Protein AF-A0A151QQ95-F1 (afdb_monomer_lite)

Foldseek 3Di:
DVVVVVVVVVVVVVVVVVVVVVVVVCVVVVVVPPPPPPDDDPDDPVPPPPPPVPPPPVPPPPDDQWAAAPVPRHTDDYVVPDPVNVVVVVVVVVDDPDPPPDDDDPDDPPDD

pLDDT: mean 70.35, std 18.53, range [43.03, 98.19]

Structure (mmCIF, N/CA/C/O backbone):
data_AF-A0A151QQ95-F1
#
_entry.id   AF-A0A151QQ95-F1
#
loop_
_atom_site.group_PDB
_atom_site.id
_atom_site.type_symbol
_atom_site.label_atom_id
_atom_site.label_alt_id
_atom_site.label_comp_id
_atom_site.label_asym_id
_atom_site.label_entity_id
_atom_site.label_seq_id
_atom_site.pdbx_PDB_ins_code
_atom_site.Cartn_x
_atom_site.Cartn_y
_atom_site.Cartn_z
_atom_site.occupancy
_atom_site.B_iso_or_equiv
_atom_site.auth_seq_id
_atom_site.auth_comp_id
_atom_site.auth_asym_id
_atom_site.auth_atom_id
_atom_site.pdbx_PDB_model_num
ATOM 1 N N . CYS A 1 1 ? -19.255 -2.448 31.725 1.00 63.81 1 CYS A N 1
ATOM 2 C CA . CYS A 1 1 ? -19.733 -3.352 30.652 1.00 63.81 1 CYS A CA 1
ATOM 3 C C . CYS A 1 1 ? -19.728 -2.697 29.258 1.00 63.81 1 CYS A C 1
ATOM 5 O O . CYS A 1 1 ? -19.243 -3.320 28.324 1.00 63.81 1 CYS A O 1
ATOM 7 N N . ASN A 1 2 ? -20.178 -1.442 29.096 1.00 82.19 2 ASN A N 1
ATOM 8 C CA . ASN A 1 2 ? -20.217 -0.773 27.777 1.00 82.19 2 ASN A CA 1
ATOM 9 C C . ASN A 1 2 ? -18.834 -0.475 27.167 1.00 82.19 2 ASN A C 1
ATOM 11 O O . ASN A 1 2 ? -18.644 -0.714 25.982 1.00 82.19 2 ASN A O 1
ATOM 15 N N . LYS A 1 3 ? -17.847 -0.079 27.984 1.00 87.75 3 LYS A N 1
ATOM 16 C CA . LYS A 1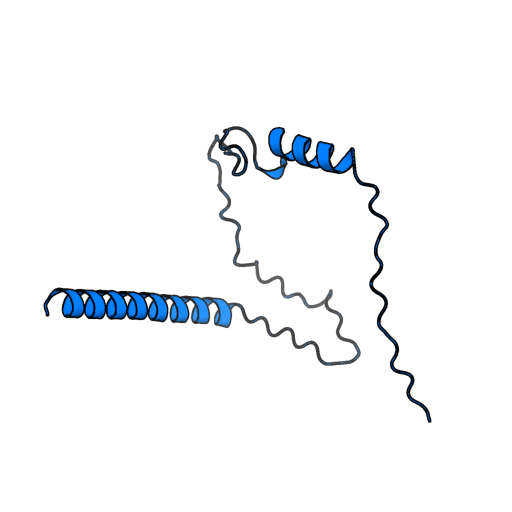 3 ? -16.461 0.162 27.539 1.00 87.75 3 LYS A CA 1
ATOM 17 C C . LYS A 1 3 ? -15.838 -1.049 26.828 1.00 87.75 3 LYS A C 1
ATOM 19 O O . LYS A 1 3 ? -15.277 -0.913 25.751 1.00 87.75 3 LYS A O 1
ATOM 24 N N . PHE A 1 4 ? -16.003 -2.247 27.390 1.00 91.06 4 PHE A N 1
ATOM 25 C CA . PHE A 1 4 ? -15.473 -3.472 26.784 1.00 91.06 4 PHE A CA 1
ATOM 26 C C . PHE A 1 4 ? -16.204 -3.855 25.491 1.00 91.06 4 PHE A C 1
ATOM 28 O O . PHE A 1 4 ? -15.579 -4.356 24.562 1.00 91.06 4 PHE A O 1
ATOM 35 N N . LYS A 1 5 ? -17.514 -3.582 25.387 1.00 93.69 5 LYS A N 1
ATOM 36 C CA . LYS A 1 5 ? -18.261 -3.787 24.133 1.00 93.69 5 LYS A CA 1
ATOM 37 C C . LYS A 1 5 ? -17.751 -2.875 23.016 1.00 93.69 5 LYS A C 1
ATOM 39 O O . LYS A 1 5 ? -17.606 -3.324 21.881 1.00 93.69 5 LYS A O 1
ATOM 44 N N . GLU A 1 6 ? -17.464 -1.621 23.343 1.00 95.25 6 GLU A N 1
ATOM 45 C CA . GLU A 1 6 ? -16.924 -0.645 22.399 1.00 95.25 6 GLU A CA 1
ATOM 46 C C . GLU A 1 6 ? -15.508 -1.021 21.940 1.00 95.25 6 GLU A C 1
ATOM 48 O O . GLU A 1 6 ? -15.223 -1.038 20.743 1.00 95.25 6 GLU A O 1
ATOM 53 N N . GLU A 1 7 ? -14.647 -1.430 22.871 1.00 96.06 7 GLU A N 1
ATOM 54 C CA . GLU A 1 7 ? -13.283 -1.872 22.575 1.00 96.06 7 GLU A CA 1
ATOM 55 C C . GLU A 1 7 ? -13.261 -3.114 21.670 1.00 96.06 7 GLU A C 1
ATOM 57 O O . GLU A 1 7 ? -12.554 -3.138 20.662 1.00 96.06 7 GLU A O 1
ATOM 62 N N . ILE A 1 8 ? -14.119 -4.105 21.940 1.00 96.75 8 ILE A N 1
ATOM 63 C CA . ILE A 1 8 ? -14.278 -5.292 21.083 1.00 96.75 8 ILE A CA 1
ATOM 64 C C . ILE A 1 8 ? -14.756 -4.906 19.675 1.00 96.75 8 ILE A C 1
ATOM 66 O O . ILE A 1 8 ? -14.274 -5.464 18.686 1.00 96.75 8 ILE A O 1
ATOM 70 N N . SER A 1 9 ? -15.684 -3.953 19.562 1.00 96.50 9 SER A N 1
ATOM 71 C CA . SER A 1 9 ? -16.160 -3.450 18.267 1.00 96.50 9 SER A CA 1
ATOM 72 C C . SER A 1 9 ? -15.036 -2.768 17.478 1.00 96.50 9 SER A C 1
ATOM 74 O O . SER A 1 9 ? -14.804 -3.080 16.307 1.00 96.50 9 SER A O 1
ATOM 76 N N . ASN A 1 10 ? -14.264 -1.902 18.138 1.00 97.06 10 ASN A N 1
ATOM 77 C CA . ASN A 1 10 ? -13.130 -1.203 17.536 1.00 97.06 10 ASN A CA 1
ATOM 78 C C . ASN A 1 10 ? -12.032 -2.165 17.072 1.00 97.06 10 ASN A C 1
ATOM 80 O O . ASN A 1 10 ? -11.515 -2.026 15.958 1.00 97.06 10 ASN A O 1
ATOM 84 N N . LEU A 1 11 ? -11.712 -3.175 17.882 1.00 97.62 11 LEU A N 1
ATOM 85 C CA . LEU A 1 11 ? -10.753 -4.218 17.519 1.00 97.62 11 LEU A CA 1
ATOM 86 C C . LEU A 1 11 ? -11.226 -5.016 16.301 1.00 97.62 11 LEU A C 1
ATOM 88 O O . LEU A 1 11 ? -10.458 -5.202 15.356 1.00 97.62 11 LEU A O 1
ATOM 92 N N . ARG A 1 12 ? -12.501 -5.422 16.267 1.00 97.44 12 ARG A N 1
ATOM 93 C CA . ARG A 1 12 ? -13.089 -6.128 15.115 1.00 97.44 12 ARG A CA 1
ATOM 94 C C . ARG A 1 12 ? -13.032 -5.295 13.837 1.00 97.44 12 ARG A C 1
ATOM 96 O O . ARG A 1 12 ? -12.604 -5.803 12.803 1.00 97.44 12 ARG A O 1
ATOM 103 N N . ASN A 1 13 ? -13.384 -4.014 13.912 1.00 97.62 13 ASN A N 1
ATOM 104 C CA . ASN A 1 13 ? -13.307 -3.097 12.773 1.00 97.62 13 ASN A CA 1
ATOM 105 C C . ASN A 1 13 ? -11.869 -2.900 12.280 1.00 97.62 13 ASN A C 1
ATOM 107 O O . ASN A 1 13 ? -11.618 -2.871 11.073 1.00 97.62 13 ASN A O 1
ATOM 111 N N . THR A 1 14 ? -10.914 -2.795 13.202 1.00 98.19 14 THR A N 1
ATOM 112 C CA . THR A 1 14 ? -9.488 -2.671 12.872 1.00 98.19 14 THR A CA 1
ATOM 113 C C . THR A 1 14 ? -8.974 -3.931 12.184 1.00 98.19 14 THR A C 1
ATOM 115 O O . THR A 1 14 ? -8.315 -3.845 11.147 1.00 98.19 14 THR A O 1
ATOM 118 N N . LEU A 1 15 ? -9.338 -5.106 12.702 1.00 98.19 15 LEU A N 1
ATOM 119 C CA . LEU A 1 15 ? -8.964 -6.395 12.125 1.00 98.19 15 LEU A CA 1
ATOM 120 C C . LEU A 1 15 ? -9.573 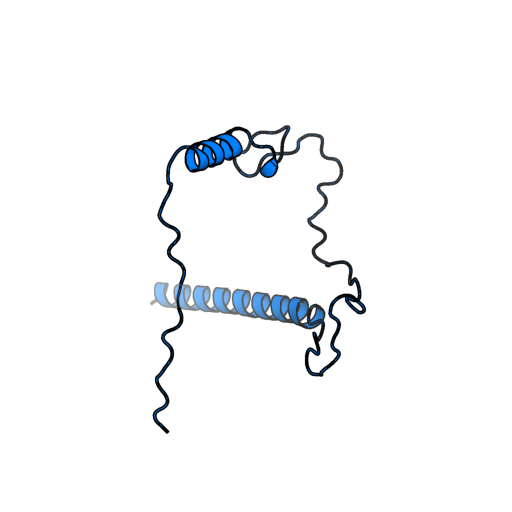-6.605 10.732 1.00 98.19 15 LEU A C 1
ATOM 122 O O . LEU A 1 15 ? -8.894 -7.118 9.838 1.00 98.19 15 LEU A O 1
ATOM 126 N N . ALA A 1 16 ? -10.822 -6.180 10.531 1.00 97.81 16 ALA A N 1
ATOM 127 C CA . ALA A 1 16 ? -11.481 -6.220 9.231 1.00 97.81 16 ALA A CA 1
ATOM 128 C C . ALA A 1 16 ? -10.741 -5.343 8.211 1.00 97.81 16 ALA A C 1
ATOM 130 O O . ALA A 1 16 ? -10.348 -5.832 7.153 1.00 97.81 16 A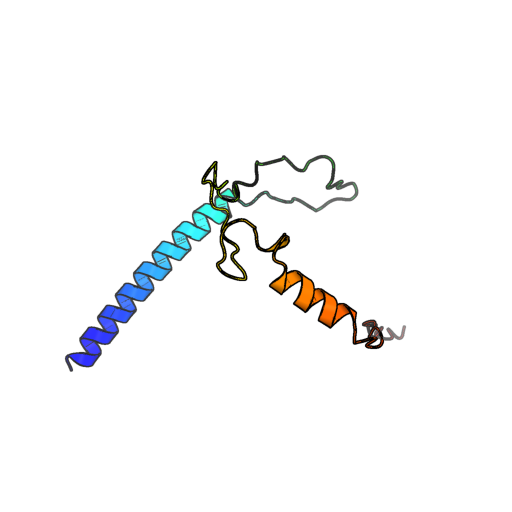LA A O 1
ATOM 131 N N . LYS A 1 17 ? -10.450 -4.079 8.557 1.00 97.81 17 LYS A N 1
ATOM 132 C CA . LYS A 1 17 ? -9.671 -3.165 7.699 1.00 97.81 17 LYS A CA 1
ATOM 133 C C . LYS A 1 17 ? -8.284 -3.720 7.376 1.00 97.81 17 LYS A C 1
ATOM 135 O O . LYS A 1 17 ? -7.865 -3.678 6.220 1.00 97.81 17 LYS A O 1
ATOM 140 N N . PHE A 1 18 ? -7.591 -4.269 8.374 1.00 98.00 18 PHE A N 1
ATOM 141 C CA . PHE A 1 18 ? -6.278 -4.884 8.191 1.00 98.00 18 PHE A CA 1
ATOM 142 C C . PHE A 1 18 ? -6.337 -6.086 7.247 1.00 98.00 18 PHE A C 1
ATOM 144 O O . PHE A 1 18 ? -5.501 -6.212 6.355 1.00 98.00 18 PHE A O 1
ATOM 151 N N . SER A 1 19 ? -7.351 -6.939 7.396 1.00 97.69 19 SER A N 1
ATOM 15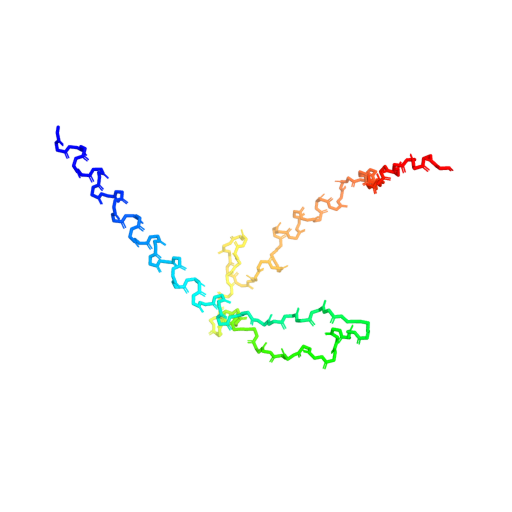2 C CA . SER A 1 19 ? -7.528 -8.114 6.540 1.00 97.69 19 SER A CA 1
ATOM 153 C C . SER A 1 19 ? -7.848 -7.729 5.098 1.00 97.69 19 SER A C 1
ATOM 155 O O . SER A 1 19 ? -7.215 -8.252 4.183 1.00 97.69 19 SER A O 1
ATOM 157 N N . SER A 1 20 ? -8.731 -6.752 4.884 1.00 96.31 20 SER A N 1
ATOM 158 C CA . SER A 1 20 ? -9.006 -6.209 3.547 1.00 96.31 20 SER A CA 1
ATOM 159 C C . SER A 1 20 ? -7.761 -5.578 2.915 1.00 96.31 20 SER A C 1
ATOM 161 O O . SER A 1 20 ? -7.469 -5.813 1.744 1.00 96.31 20 SER A O 1
ATOM 163 N N . GLY A 1 21 ? -6.980 -4.824 3.697 1.00 97.00 21 GLY A N 1
ATOM 164 C CA . GLY A 1 21 ? -5.708 -4.254 3.250 1.00 97.00 21 GLY A CA 1
ATOM 165 C C . GLY A 1 21 ? -4.685 -5.324 2.859 1.00 97.00 21 GLY A C 1
ATOM 166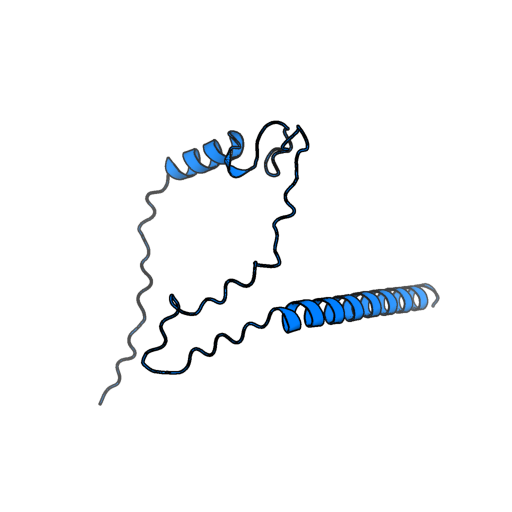 O O . GLY A 1 21 ? -4.050 -5.207 1.812 1.00 97.00 21 GLY A O 1
ATOM 167 N N . ARG A 1 22 ? -4.570 -6.398 3.652 1.00 95.81 22 ARG A N 1
ATOM 168 C CA . ARG A 1 22 ? -3.705 -7.546 3.346 1.00 95.81 22 ARG A CA 1
ATOM 169 C C . ARG A 1 22 ? -4.100 -8.212 2.031 1.00 95.81 22 ARG A C 1
ATOM 171 O O . ARG A 1 22 ? -3.223 -8.470 1.218 1.00 95.81 22 ARG A O 1
ATOM 178 N N . ASN A 1 23 ? -5.391 -8.453 1.809 1.00 93.44 23 ASN A N 1
ATOM 179 C CA . ASN A 1 23 ? -5.872 -9.080 0.575 1.00 93.44 23 ASN A CA 1
ATOM 180 C C . ASN A 1 23 ? -5.554 -8.215 -0.652 1.00 93.44 23 ASN A C 1
ATOM 182 O O . ASN A 1 23 ? -5.074 -8.721 -1.662 1.00 93.44 23 ASN A O 1
ATOM 186 N N . ASN A 1 24 ? -5.744 -6.897 -0.549 1.00 93.25 24 ASN A N 1
ATOM 187 C CA . ASN A 1 24 ? -5.376 -5.971 -1.621 1.00 93.25 24 ASN A CA 1
ATOM 188 C C . ASN A 1 24 ? -3.870 -5.999 -1.908 1.00 93.25 24 ASN A C 1
ATOM 190 O O . ASN A 1 24 ? -3.463 -6.016 -3.070 1.00 93.25 24 ASN A O 1
ATOM 194 N N . LEU A 1 25 ? -3.046 -6.025 -0.857 1.00 89.88 25 LEU A N 1
ATOM 195 C CA . LEU A 1 25 ? -1.598 -6.145 -0.992 1.00 89.88 25 LEU A CA 1
ATOM 196 C C . LEU A 1 25 ? -1.208 -7.469 -1.659 1.00 89.88 25 LEU A C 1
ATOM 198 O O . LEU A 1 25 ? -0.387 -7.453 -2.569 1.00 89.88 25 LEU A O 1
ATOM 202 N N . ASP A 1 26 ? -1.811 -8.587 -1.259 1.00 86.56 26 ASP A N 1
ATOM 203 C CA . ASP A 1 26 ? -1.540 -9.903 -1.846 1.00 86.56 26 ASP A CA 1
ATOM 204 C C . ASP A 1 26 ? -1.913 -9.956 -3.333 1.00 86.56 26 ASP A C 1
ATOM 206 O O . ASP A 1 26 ? -1.137 -10.453 -4.140 1.00 86.56 26 ASP A O 1
ATOM 210 N N . ILE A 1 27 ? -3.022 -9.332 -3.743 1.00 86.50 27 ILE A N 1
ATOM 211 C CA . ILE A 1 27 ? -3.386 -9.199 -5.164 1.00 86.50 27 ILE A CA 1
ATOM 212 C C . ILE A 1 27 ? -2.328 -8.393 -5.932 1.00 86.50 27 ILE A C 1
ATOM 214 O O . ILE A 1 27 ? -1.959 -8.759 -7.050 1.00 86.50 27 ILE A O 1
ATOM 218 N N . ILE A 1 28 ? -1.835 -7.291 -5.358 1.00 84.19 28 ILE A N 1
ATOM 219 C CA . ILE A 1 28 ? -0.793 -6.461 -5.983 1.00 84.19 28 ILE A CA 1
ATOM 220 C C . ILE A 1 28 ? 0.516 -7.249 -6.092 1.00 84.19 28 ILE A C 1
ATOM 222 O O . ILE A 1 28 ? 1.108 -7.297 -7.168 1.00 84.19 28 ILE A O 1
ATOM 226 N N . LEU A 1 29 ? 0.950 -7.893 -5.008 1.00 79.56 29 LEU A N 1
ATOM 227 C CA . LEU A 1 29 ? 2.195 -8.660 -4.958 1.00 79.56 29 LEU A CA 1
ATOM 228 C C . LEU A 1 29 ? 2.123 -9.932 -5.809 1.00 79.56 29 LEU A C 1
ATOM 230 O O . LEU A 1 29 ? 3.085 -10.262 -6.495 1.00 79.56 29 LEU A O 1
ATOM 234 N N . GLY A 1 30 ? 0.984 -10.619 -5.825 1.00 76.38 30 GLY A N 1
ATOM 235 C CA . GLY A 1 30 ? 0.710 -11.773 -6.677 1.00 76.38 30 GLY A CA 1
ATOM 236 C C . GLY A 1 30 ? 0.791 -11.412 -8.158 1.00 76.38 30 GLY A C 1
ATOM 237 O O . GLY A 1 30 ? 1.455 -12.110 -8.919 1.00 76.38 30 GLY A O 1
ATOM 238 N N . LYS A 1 31 ? 0.235 -10.257 -8.553 1.00 67.81 31 LYS A N 1
ATOM 239 C CA . LYS A 1 31 ? 0.415 -9.689 -9.903 1.00 67.81 31 LYS A CA 1
ATOM 240 C C . LYS A 1 31 ? 1.861 -9.261 -10.191 1.00 67.81 31 LYS A C 1
ATOM 242 O O . LYS A 1 31 ? 2.248 -9.183 -11.353 1.00 67.81 31 LYS A O 1
ATOM 247 N N . GLN A 1 32 ? 2.654 -8.975 -9.156 1.00 62.34 32 GLN A N 1
ATOM 248 C CA . GLN A 1 32 ? 4.065 -8.586 -9.253 1.00 62.34 32 GLN A CA 1
ATOM 249 C C . GLN A 1 32 ? 5.052 -9.758 -9.172 1.00 62.34 32 GLN A C 1
ATOM 251 O O . GLN A 1 32 ? 6.245 -9.524 -9.380 1.00 62.34 32 GLN A O 1
ATOM 256 N N . LYS A 1 33 ? 4.616 -10.997 -8.889 1.00 56.56 33 LYS A N 1
ATOM 257 C CA . LYS A 1 33 ? 5.500 -12.173 -8.905 1.00 56.56 33 LYS A CA 1
ATOM 258 C C . LYS A 1 33 ? 5.970 -12.445 -10.336 1.00 56.56 33 LYS A C 1
ATOM 260 O O . LYS A 1 33 ? 5.439 -13.287 -11.049 1.00 56.56 33 LYS A O 1
ATOM 265 N N . CYS A 1 34 ? 7.014 -11.737 -10.753 1.00 56.53 34 CYS A N 1
ATOM 266 C CA . CYS A 1 34 ? 7.905 -12.211 -11.792 1.00 56.53 34 CYS A CA 1
ATOM 267 C C . CYS A 1 34 ? 8.602 -13.430 -11.194 1.00 56.53 34 CYS A C 1
ATOM 269 O O . CYS A 1 34 ? 9.384 -13.292 -10.251 1.00 56.53 34 CYS A O 1
ATOM 271 N N . VAL A 1 35 ? 8.274 -14.621 -11.686 1.00 52.03 35 VAL A N 1
ATOM 272 C CA . VAL A 1 35 ? 9.005 -15.829 -11.322 1.00 52.03 35 VAL A CA 1
ATOM 273 C C . VAL A 1 35 ? 10.424 -15.632 -11.846 1.00 52.03 35 VAL A C 1
ATOM 275 O O . VAL A 1 35 ? 10.692 -15.718 -13.042 1.00 52.03 35 VAL A O 1
ATOM 278 N N . PHE A 1 36 ? 11.334 -15.232 -10.962 1.00 55.62 36 PHE A N 1
ATOM 279 C CA . PHE A 1 36 ? 12.756 -15.318 -11.235 1.00 55.62 36 PHE A CA 1
ATOM 280 C C . PHE A 1 36 ? 13.104 -16.796 -11.086 1.00 55.62 36 PHE A C 1
ATOM 282 O O . PHE A 1 36 ? 13.633 -17.192 -10.050 1.00 55.62 36 PHE A O 1
ATOM 289 N N . ASP A 1 37 ? 12.742 -17.615 -12.072 1.00 54.91 37 ASP A N 1
ATOM 290 C CA . ASP A 1 37 ? 13.210 -18.996 -12.164 1.00 54.91 37 ASP A CA 1
ATOM 291 C C . ASP A 1 37 ? 14.731 -18.947 -12.337 1.00 54.91 37 ASP A C 1
ATOM 293 O O . ASP A 1 37 ? 15.274 -18.882 -13.438 1.00 54.91 37 ASP A O 1
ATOM 297 N N . LYS A 1 38 ? 15.434 -18.859 -11.207 1.00 63.72 38 LYS A N 1
ATOM 298 C CA . LYS A 1 38 ? 16.891 -18.862 -11.106 1.00 63.72 38 LYS A CA 1
ATOM 299 C C . LYS A 1 38 ? 17.346 -20.251 -10.696 1.00 63.72 38 LYS A C 1
ATOM 301 O O . LYS A 1 38 ? 17.934 -20.408 -9.631 1.00 63.72 38 LYS A O 1
ATOM 306 N N . VAL A 1 39 ? 17.064 -21.266 -11.499 1.00 62.78 39 VAL A N 1
ATOM 307 C CA . VAL A 1 39 ? 17.632 -22.596 -11.258 1.00 62.78 39 VAL A CA 1
ATOM 308 C C . VAL A 1 39 ? 18.123 -23.189 -12.574 1.00 62.78 39 VAL A C 1
ATOM 310 O O . VAL A 1 39 ? 17.341 -23.582 -13.428 1.00 62.78 39 VAL A O 1
ATOM 313 N N . GLY A 1 40 ? 19.448 -23.184 -12.758 1.00 67.12 40 GLY A N 1
ATOM 314 C CA . GLY A 1 40 ? 20.125 -23.790 -13.907 1.00 67.12 40 GLY A CA 1
ATOM 315 C C . GLY A 1 40 ? 21.492 -23.169 -14.208 1.00 67.12 40 GLY A C 1
ATOM 316 O O . GLY A 1 40 ? 21.644 -21.944 -14.239 1.00 67.12 40 GLY A O 1
ATOM 317 N N . LEU A 1 41 ? 22.496 -24.017 -14.453 1.00 62.56 41 LEU A N 1
ATOM 318 C CA . LEU A 1 41 ? 23.785 -23.604 -15.019 1.00 62.56 41 LEU A CA 1
ATOM 319 C C . LEU A 1 41 ? 23.539 -22.971 -16.398 1.00 62.56 41 LEU A C 1
ATOM 321 O O . LEU A 1 41 ? 22.910 -23.579 -17.257 1.00 62.56 41 LEU A O 1
ATOM 325 N N . GLY A 1 42 ? 23.990 -21.728 -16.587 1.00 64.00 42 GLY A N 1
ATOM 326 C CA . GLY A 1 42 ? 23.706 -20.925 -17.786 1.00 64.00 42 GLY A CA 1
ATOM 327 C C . GLY A 1 42 ? 22.644 -19.831 -17.606 1.00 64.00 42 GLY A C 1
ATOM 328 O O . GLY A 1 42 ? 22.391 -19.075 -18.547 1.00 64.00 42 GLY A O 1
ATOM 329 N N . TYR A 1 43 ? 22.052 -19.679 -16.412 1.00 63.03 43 TYR A N 1
ATOM 330 C CA . TYR A 1 43 ? 21.153 -18.560 -16.112 1.00 63.03 43 TYR A CA 1
ATOM 331 C C . TYR A 1 43 ? 21.883 -17.211 -16.243 1.00 63.03 43 TYR A C 1
ATOM 333 O O . TYR A 1 43 ? 22.712 -16.844 -15.409 1.00 63.03 43 TYR A O 1
ATOM 341 N N . ASN A 1 44 ? 21.557 -16.451 -17.294 1.00 63.50 44 ASN A N 1
ATOM 342 C CA . ASN A 1 44 ? 22.083 -15.109 -17.523 1.00 63.50 44 ASN A CA 1
ATOM 343 C C . ASN A 1 44 ? 21.021 -14.045 -17.167 1.00 63.50 44 ASN A C 1
ATOM 345 O O . ASN A 1 44 ? 20.135 -13.769 -17.985 1.00 63.50 44 ASN A O 1
ATOM 349 N N . PRO A 1 45 ? 21.114 -13.390 -15.992 1.00 57.12 45 PRO A N 1
ATOM 350 C CA . PRO A 1 45 ? 20.126 -12.411 -15.530 1.00 57.12 45 PRO A CA 1
ATOM 351 C C . PRO A 1 45 ? 20.033 -11.153 -16.402 1.00 57.12 45 PRO A C 1
ATOM 353 O O . PRO A 1 45 ? 19.102 -10.370 -16.229 1.00 57.12 45 PRO A O 1
ATOM 356 N N . GLN A 1 46 ? 20.983 -10.926 -17.312 1.00 59.44 46 GLN A N 1
ATOM 357 C CA . GLN A 1 46 ? 21.034 -9.718 -18.135 1.00 59.44 46 GLN A CA 1
ATOM 358 C C . GLN A 1 46 ? 20.195 -9.833 -19.415 1.00 59.44 46 GLN A C 1
ATOM 360 O O . GLN A 1 46 ? 19.803 -8.812 -19.973 1.00 59.44 46 GLN A O 1
ATOM 365 N N . LYS A 1 47 ? 19.892 -11.056 -19.882 1.00 55.12 47 LYS A N 1
ATOM 366 C CA . LYS A 1 47 ? 19.268 -11.275 -21.202 1.00 55.12 47 LYS A CA 1
ATOM 367 C C . LYS A 1 47 ? 17.746 -11.435 -21.183 1.00 55.12 47 LYS A C 1
ATOM 369 O O . LYS A 1 47 ? 17.125 -11.300 -22.228 1.00 55.12 47 LYS A O 1
ATOM 374 N N . GLN A 1 48 ? 17.136 -11.685 -20.024 1.00 54.16 48 GLN A N 1
ATOM 375 C CA . GLN A 1 48 ? 15.681 -11.861 -19.905 1.00 54.16 48 GLN A CA 1
ATOM 376 C C . GLN A 1 48 ? 15.072 -11.154 -18.695 1.00 54.16 48 GLN A C 1
ATOM 378 O O . GLN A 1 48 ? 14.032 -11.571 -18.186 1.00 54.16 48 GLN A O 1
ATOM 383 N N . GLN A 1 49 ? 15.646 -10.028 -18.260 1.00 53.50 49 GLN A N 1
ATOM 384 C CA . GLN A 1 49 ? 14.799 -9.056 -17.577 1.00 53.50 49 GLN A CA 1
ATOM 385 C C . GLN A 1 49 ? 13.762 -8.606 -18.603 1.00 53.50 49 GLN A C 1
ATOM 387 O O . GLN A 1 49 ? 13.992 -7.661 -19.358 1.00 53.50 49 GLN A O 1
ATOM 392 N N . LYS A 1 50 ? 12.624 -9.314 -18.668 1.00 54.69 50 LYS A N 1
ATOM 393 C CA . LYS A 1 50 ? 11.393 -8.752 -19.200 1.00 54.69 50 LYS A CA 1
ATOM 394 C C . LYS A 1 50 ? 11.283 -7.442 -18.449 1.00 54.69 50 LYS A C 1
ATOM 396 O O . LYS A 1 50 ? 11.065 -7.449 -17.238 1.00 54.69 50 LYS A O 1
ATOM 401 N N . LYS A 1 51 ? 11.558 -6.334 -19.139 1.00 54.88 51 LYS A N 1
ATOM 402 C CA . LYS A 1 51 ? 11.311 -4.991 -18.637 1.00 54.88 51 LYS A CA 1
ATOM 403 C C . LYS A 1 51 ? 9.798 -4.890 -18.515 1.00 54.88 51 LYS A C 1
ATOM 405 O O . LYS A 1 51 ? 9.143 -4.257 -19.336 1.00 54.88 51 LYS A O 1
ATOM 410 N N . TYR A 1 52 ? 9.217 -5.557 -17.520 1.00 52.81 52 TYR A N 1
ATOM 411 C CA . TYR A 1 52 ? 7.959 -5.093 -17.002 1.00 52.81 52 TYR A CA 1
ATOM 412 C C . TYR A 1 52 ? 8.288 -3.675 -16.563 1.00 52.81 52 TYR A C 1
ATOM 414 O O . TYR A 1 52 ? 9.226 -3.460 -15.789 1.00 52.81 52 TYR A O 1
ATOM 422 N N . LYS A 1 53 ? 7.621 -2.689 -17.177 1.00 49.84 53 LYS A N 1
ATOM 423 C CA . LYS A 1 53 ? 7.596 -1.343 -16.617 1.00 49.84 53 LYS A CA 1
ATOM 424 C C . LYS A 1 53 ? 7.275 -1.575 -15.157 1.00 49.84 53 LYS A C 1
ATOM 426 O O . LYS A 1 53 ? 6.211 -2.106 -14.848 1.00 49.84 53 LYS A O 1
ATOM 431 N N . ILE A 1 54 ? 8.255 -1.317 -14.301 1.00 51.66 54 ILE A N 1
ATOM 432 C CA . ILE A 1 54 ? 8.090 -1.326 -12.865 1.00 51.66 54 ILE A CA 1
ATOM 433 C C . ILE A 1 54 ? 6.833 -0.478 -12.655 1.00 51.66 54 ILE A C 1
ATOM 435 O O . ILE A 1 54 ? 6.844 0.717 -12.926 1.00 51.66 54 ILE A O 1
ATOM 439 N N . PHE A 1 55 ? 5.706 -1.116 -12.318 1.00 49.19 55 PHE A N 1
ATOM 440 C CA . PHE A 1 55 ? 4.426 -0.421 -12.130 1.00 49.19 55 PHE A CA 1
ATOM 441 C C . PHE A 1 55 ? 4.492 0.519 -10.918 1.00 49.19 55 PHE A C 1
ATOM 443 O O . PHE A 1 55 ? 3.593 1.319 -10.696 1.00 49.19 55 PHE A O 1
ATOM 450 N N . PHE A 1 56 ? 5.606 0.484 -10.183 1.00 50.50 56 PHE A N 1
ATOM 451 C CA . PHE A 1 56 ? 6.183 1.656 -9.546 1.00 50.50 56 PHE A CA 1
ATOM 452 C C . PHE A 1 56 ? 6.659 2.646 -10.621 1.00 50.50 56 PHE A C 1
ATOM 454 O O . PHE A 1 56 ? 7.849 2.893 -10.804 1.00 50.50 56 PHE A O 1
ATOM 461 N N . VAL A 1 57 ? 5.709 3.251 -11.333 1.00 47.12 57 VAL A N 1
ATOM 462 C CA . VAL A 1 57 ? 5.918 4.624 -11.774 1.00 47.12 57 VAL A CA 1
ATOM 463 C C . VAL A 1 57 ? 6.088 5.375 -10.451 1.00 47.12 57 VAL A C 1
ATOM 465 O O . VAL A 1 57 ? 5.125 5.410 -9.681 1.00 47.12 57 VAL A O 1
ATOM 468 N N . PRO A 1 58 ? 7.279 5.914 -10.102 1.00 49.00 58 PRO A N 1
ATOM 469 C CA . PRO A 1 58 ? 7.304 6.951 -9.079 1.00 49.00 58 PRO A CA 1
ATOM 470 C C . PRO A 1 58 ? 6.315 7.955 -9.620 1.00 49.00 58 PRO A C 1
ATOM 472 O O . PRO A 1 58 ? 6.512 8.332 -10.774 1.00 49.00 58 PRO A O 1
ATOM 475 N N . THR A 1 59 ? 5.234 8.269 -8.896 1.00 44.12 59 THR A N 1
ATOM 476 C CA . THR A 1 59 ? 4.243 9.237 -9.359 1.00 44.12 59 THR A CA 1
ATOM 477 C C . THR A 1 59 ? 5.055 10.401 -9.860 1.00 44.12 59 THR A C 1
ATOM 479 O O . THR A 1 59 ? 5.720 11.095 -9.089 1.00 44.12 59 THR A O 1
ATOM 482 N N . GLN A 1 60 ? 5.148 10.483 -11.180 1.00 52.44 60 GLN A N 1
ATOM 483 C CA . GLN A 1 60 ? 5.834 11.550 -11.837 1.00 52.44 60 GLN A CA 1
ATOM 484 C C . GLN A 1 60 ? 4.919 12.672 -11.427 1.00 52.44 60 GLN A C 1
ATOM 486 O O . GLN A 1 60 ? 3.771 12.744 -11.858 1.00 52.44 60 GLN A O 1
ATOM 491 N N . VAL A 1 61 ? 5.387 13.433 -10.441 1.00 50.62 61 VAL A N 1
ATOM 492 C CA . VAL A 1 61 ? 4.997 14.802 -10.175 1.00 50.62 61 VAL A CA 1
ATOM 493 C C . VAL A 1 61 ? 5.283 15.517 -11.484 1.00 50.62 61 VAL A C 1
ATOM 495 O O . VAL A 1 61 ? 6.295 16.184 -11.671 1.00 50.62 61 VAL A O 1
ATOM 498 N N . THR A 1 62 ? 4.424 15.234 -12.454 1.00 47.06 62 THR A N 1
ATOM 499 C CA . THR A 1 62 ? 4.280 15.923 -13.701 1.00 47.06 62 THR A CA 1
ATOM 500 C C . THR A 1 62 ? 4.049 17.359 -13.283 1.00 47.06 62 THR A C 1
ATOM 502 O O . THR A 1 62 ? 3.083 17.669 -12.585 1.00 47.06 62 THR A O 1
ATOM 505 N N . SER A 1 63 ? 5.001 18.209 -13.653 1.00 49.44 63 SER A N 1
ATOM 506 C CA . SER A 1 63 ? 4.722 19.597 -14.005 1.00 49.44 63 SER A CA 1
ATOM 507 C C . SER A 1 63 ? 4.019 20.458 -12.949 1.00 49.44 63 SER A C 1
ATOM 509 O O . SER A 1 63 ? 3.189 21.287 -13.308 1.00 49.44 63 SER A O 1
ATOM 511 N N . SER A 1 64 ? 4.353 20.321 -11.663 1.00 47.81 64 SER A N 1
ATOM 512 C CA . SER A 1 64 ? 4.014 21.359 -10.681 1.00 47.81 64 SER A CA 1
ATOM 513 C C . SER A 1 64 ? 5.254 22.225 -10.414 1.00 47.81 64 SER A C 1
ATOM 515 O O . SER A 1 64 ? 6.293 21.669 -10.050 1.00 47.81 64 SER A O 1
ATOM 517 N N . PRO A 1 65 ? 5.189 23.562 -10.582 1.00 56.78 65 PRO A N 1
ATOM 518 C CA . PRO A 1 65 ? 6.346 24.475 -10.582 1.00 56.78 65 PRO A CA 1
ATOM 519 C C . PRO A 1 65 ? 7.078 24.608 -9.234 1.00 56.78 65 PRO A C 1
ATOM 521 O O . PRO A 1 65 ? 7.972 25.436 -9.078 1.00 56.78 65 PRO A O 1
ATOM 524 N N . PHE A 1 66 ? 6.745 23.774 -8.249 1.00 62.34 66 PHE A N 1
ATOM 525 C CA . PHE A 1 66 ? 7.289 23.841 -6.903 1.00 62.34 66 PHE A CA 1
ATOM 526 C C . PHE A 1 66 ? 7.713 22.454 -6.413 1.00 62.34 66 PHE A C 1
ATOM 528 O O . PHE A 1 66 ? 7.075 21.866 -5.538 1.00 62.34 66 PHE A O 1
ATOM 535 N N . ILE A 1 67 ? 8.822 21.932 -6.952 1.00 77.31 67 ILE A N 1
ATOM 536 C CA . ILE A 1 67 ? 9.503 20.756 -6.384 1.00 77.31 67 ILE A CA 1
ATOM 537 C C . ILE A 1 67 ? 9.771 21.047 -4.905 1.00 77.31 67 ILE A C 1
ATOM 539 O O . ILE A 1 67 ? 10.569 21.921 -4.583 1.00 77.31 67 ILE A O 1
ATOM 543 N N . THR A 1 68 ? 9.090 20.340 -4.009 1.00 85.94 68 THR A N 1
ATOM 544 C CA . THR A 1 68 ? 9.282 20.485 -2.564 1.00 85.94 68 THR A CA 1
ATOM 545 C C . THR A 1 68 ? 10.214 19.392 -2.069 1.00 85.94 68 THR A C 1
ATOM 547 O O . THR A 1 68 ? 10.077 18.220 -2.416 1.00 85.94 68 THR A O 1
ATOM 550 N N . CYS A 1 69 ? 11.191 19.774 -1.261 1.00 89.31 69 CYS A N 1
ATOM 551 C CA . CYS A 1 69 ? 12.163 18.861 -0.700 1.00 89.31 69 CYS A CA 1
ATOM 552 C C . CYS A 1 69 ? 11.541 18.059 0.446 1.00 89.31 69 CYS A C 1
ATOM 554 O O . CYS A 1 69 ? 11.159 18.638 1.458 1.00 89.31 69 CYS A O 1
ATOM 556 N N . PHE A 1 70 ? 11.517 16.728 0.350 1.00 87.44 70 PHE A N 1
ATOM 557 C CA . PHE A 1 70 ? 11.006 15.867 1.429 1.00 87.44 70 PHE A CA 1
ATOM 558 C C . PHE A 1 70 ? 11.896 15.856 2.681 1.00 87.44 70 PHE A C 1
ATOM 560 O O . PHE A 1 70 ? 11.472 15.373 3.721 1.00 87.44 70 PHE A O 1
ATOM 567 N N . TYR A 1 71 ? 13.132 16.356 2.586 1.00 87.69 71 TYR A N 1
ATOM 568 C CA . TYR A 1 71 ? 14.045 16.445 3.726 1.00 87.69 71 TYR A CA 1
ATOM 569 C C . TYR A 1 71 ? 13.860 17.739 4.532 1.00 87.69 71 TYR A C 1
ATOM 571 O O . TYR A 1 71 ? 13.803 17.694 5.752 1.00 87.69 71 TYR A O 1
ATOM 579 N N . CYS A 1 72 ? 13.782 18.898 3.866 1.00 90.19 72 CYS A N 1
ATOM 580 C CA . CYS A 1 72 ? 13.719 20.202 4.543 1.00 90.19 72 CYS A CA 1
ATOM 581 C C . CYS A 1 72 ? 12.396 20.955 4.364 1.00 90.19 72 CYS A C 1
ATOM 583 O O . CYS A 1 72 ? 12.277 22.083 4.835 1.00 90.19 72 CYS A O 1
ATOM 585 N N . GLY A 1 73 ? 11.437 20.395 3.625 1.00 86.56 73 GLY A N 1
ATOM 586 C CA . GLY A 1 73 ? 10.129 21.003 3.365 1.00 86.56 73 GLY A CA 1
ATOM 587 C C . GLY A 1 73 ? 10.144 22.242 2.459 1.00 86.56 73 GLY A C 1
ATOM 588 O O . GLY A 1 73 ? 9.085 22.794 2.175 1.00 86.56 73 GLY A O 1
ATOM 589 N N . LYS A 1 74 ? 11.312 22.706 1.986 1.00 86.62 74 LYS A N 1
ATOM 590 C CA . LYS A 1 74 ? 11.420 23.899 1.128 1.00 86.62 74 LYS A CA 1
ATOM 591 C C . LYS A 1 74 ? 11.129 23.579 -0.338 1.00 86.62 74 LYS A C 1
ATOM 593 O O . LYS A 1 74 ? 11.536 22.537 -0.847 1.00 86.62 74 LYS A O 1
ATOM 598 N N . LYS A 1 75 ? 10.481 24.520 -1.025 1.00 86.94 75 LYS A N 1
ATOM 599 C CA . LYS A 1 75 ? 10.225 24.487 -2.474 1.00 86.94 75 LYS A CA 1
ATOM 600 C C . LYS A 1 75 ? 11.509 24.784 -3.278 1.00 86.94 75 LYS A C 1
ATOM 602 O O . LYS A 1 75 ? 12.478 25.314 -2.737 1.00 86.94 75 LYS A O 1
ATOM 607 N N . GLY A 1 76 ? 11.518 24.439 -4.564 1.00 85.69 76 GLY A N 1
ATOM 608 C CA . GLY A 1 76 ? 12.598 24.697 -5.526 1.00 85.69 76 GLY A CA 1
ATOM 609 C C . GLY A 1 76 ? 13.659 23.596 -5.675 1.00 85.69 76 GLY A C 1
ATOM 610 O O . GLY A 1 76 ? 14.513 23.707 -6.547 1.00 85.69 76 GLY A O 1
ATOM 611 N N . HIS A 1 77 ? 13.639 22.527 -4.869 1.00 88.00 77 HIS A N 1
ATOM 612 C CA . HIS A 1 77 ? 14.613 21.430 -4.981 1.00 88.00 77 HIS A CA 1
ATOM 613 C C . HIS A 1 77 ? 14.096 20.122 -4.368 1.00 88.00 77 HIS A C 1
ATOM 615 O O . HIS A 1 77 ? 13.232 20.131 -3.499 1.00 88.00 77 HIS A O 1
ATOM 621 N N . ASN A 1 78 ? 14.642 18.982 -4.799 1.00 87.44 78 ASN A N 1
ATOM 622 C CA . ASN A 1 78 ? 14.321 17.663 -4.241 1.00 87.44 78 ASN A CA 1
ATOM 623 C C . ASN A 1 78 ? 15.313 17.254 -3.132 1.00 87.44 78 ASN A C 1
ATOM 625 O O . ASN A 1 78 ? 16.364 17.871 -2.956 1.00 87.44 78 ASN A O 1
ATOM 629 N N . SER A 1 79 ? 15.026 16.164 -2.413 1.00 85.88 79 SER A N 1
ATOM 630 C CA . SER A 1 79 ? 15.874 15.683 -1.310 1.00 85.88 79 SER A CA 1
ATOM 631 C C . SER A 1 79 ? 17.307 15.341 -1.716 1.00 85.88 79 SER A C 1
ATOM 633 O O . SER A 1 79 ? 18.200 15.410 -0.875 1.00 85.88 79 SER A O 1
ATOM 635 N N . SER A 1 80 ? 17.563 14.954 -2.966 1.00 82.94 80 SER A N 1
ATOM 636 C CA . SER A 1 80 ? 18.920 14.657 -3.455 1.00 82.94 80 SER A CA 1
ATOM 637 C C . SER A 1 80 ? 19.756 15.926 -3.625 1.00 82.94 80 SER A C 1
ATOM 639 O O . SER A 1 80 ? 20.962 15.914 -3.386 1.00 82.94 80 SER A O 1
ATOM 641 N N . ASN A 1 81 ? 19.103 17.042 -3.949 1.00 83.19 81 ASN A N 1
ATOM 642 C CA . ASN A 1 81 ? 19.729 18.350 -4.131 1.00 83.19 81 ASN A CA 1
ATOM 643 C C . ASN A 1 81 ? 19.648 19.245 -2.885 1.00 83.19 81 ASN A C 1
ATOM 645 O O . ASN A 1 81 ? 20.050 20.403 -2.933 1.00 83.19 81 ASN A O 1
ATOM 649 N N . CYS A 1 82 ? 19.159 18.723 -1.759 1.00 89.50 82 CYS A N 1
ATOM 650 C CA . CYS A 1 82 ? 19.025 19.493 -0.531 1.00 89.50 82 CYS A CA 1
ATOM 651 C C . CYS A 1 82 ? 20.384 19.838 0.080 1.00 89.50 82 CYS A C 1
ATOM 653 O O . CYS A 1 82 ? 21.112 18.949 0.521 1.00 89.50 82 CYS A O 1
ATOM 655 N N . TYR A 1 83 ? 20.688 21.136 0.169 1.00 85.69 83 TYR A N 1
ATOM 656 C CA . TYR A 1 83 ? 21.918 21.645 0.781 1.00 85.69 83 TYR A CA 1
ATOM 657 C C . TYR A 1 83 ? 22.079 21.191 2.239 1.00 85.69 83 TYR A C 1
ATOM 659 O O . TYR A 1 83 ? 23.146 20.724 2.620 1.00 85.69 83 TYR A O 1
ATOM 667 N N . ILE A 1 84 ? 20.997 21.224 3.029 1.00 84.81 84 ILE A N 1
ATOM 668 C CA . ILE A 1 84 ? 21.012 20.799 4.440 1.00 84.81 84 ILE A CA 1
ATOM 669 C C . ILE A 1 84 ? 21.403 19.317 4.555 1.00 84.81 84 ILE A C 1
ATOM 671 O O . ILE A 1 84 ? 22.252 18.954 5.366 1.00 84.81 84 ILE A O 1
ATOM 675 N N . ARG A 1 85 ? 20.836 18.458 3.698 1.00 84.69 85 ARG A N 1
ATOM 676 C CA . ARG A 1 85 ? 21.160 17.024 3.660 1.00 84.69 85 ARG A CA 1
ATOM 677 C C . ARG A 1 85 ? 22.585 16.772 3.164 1.00 84.69 85 ARG A C 1
ATOM 679 O O . ARG A 1 85 ? 23.292 15.950 3.742 1.00 84.69 85 ARG A O 1
ATOM 686 N N . LYS A 1 86 ? 23.013 17.471 2.105 1.00 81.56 86 LYS A N 1
ATOM 687 C CA . LYS A 1 86 ? 24.375 17.361 1.559 1.00 81.56 86 LYS A CA 1
ATOM 688 C C . LYS A 1 86 ? 25.417 17.760 2.598 1.00 81.56 86 LYS A C 1
ATOM 690 O O . LYS A 1 86 ? 26.359 17.009 2.800 1.00 81.56 86 LYS A O 1
ATOM 695 N N . ASN A 1 87 ? 25.211 18.861 3.315 1.00 73.50 87 ASN A N 1
ATOM 696 C CA . ASN A 1 87 ? 26.134 19.292 4.362 1.00 73.50 87 ASN A CA 1
ATOM 697 C C . ASN A 1 87 ? 26.192 18.328 5.546 1.00 73.50 87 ASN A C 1
ATOM 699 O O . ASN A 1 87 ? 27.279 18.088 6.0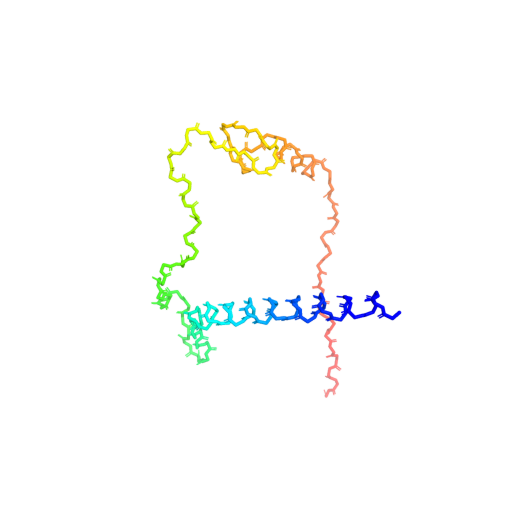57 1.00 73.50 87 ASN A O 1
ATOM 703 N N . PHE A 1 88 ? 25.073 17.714 5.939 1.00 68.81 88 PHE A N 1
ATOM 704 C CA . PHE A 1 88 ? 25.088 16.674 6.972 1.00 68.81 88 PHE A CA 1
ATOM 705 C C . PHE A 1 88 ? 25.902 15.443 6.538 1.00 68.81 88 PHE A C 1
ATOM 707 O O . PHE A 1 88 ? 26.657 14.878 7.326 1.00 68.81 88 PHE A O 1
ATOM 714 N N . ASN A 1 89 ? 25.798 15.048 5.265 1.00 62.91 89 ASN A N 1
ATOM 715 C CA . ASN A 1 89 ? 26.620 13.975 4.701 1.00 62.91 89 ASN A CA 1
ATOM 716 C C . ASN A 1 89 ? 28.096 14.383 4.569 1.00 62.91 89 ASN A C 1
ATOM 718 O O . ASN A 1 89 ? 28.973 13.574 4.843 1.00 62.91 89 ASN A O 1
ATOM 722 N N . ASN A 1 90 ? 28.384 15.633 4.203 1.00 60.06 90 ASN A N 1
ATOM 723 C CA . ASN A 1 90 ? 29.751 16.153 4.136 1.00 60.06 90 ASN A CA 1
ATOM 724 C C . ASN A 1 90 ? 30.398 16.227 5.528 1.00 60.06 90 ASN A C 1
ATOM 726 O O . ASN A 1 90 ? 31.584 15.945 5.653 1.00 60.06 90 ASN A O 1
ATOM 730 N N . LEU A 1 91 ? 29.619 16.517 6.576 1.00 57.19 91 LEU A N 1
ATOM 731 C CA . LEU A 1 91 ? 30.082 16.465 7.964 1.00 57.19 91 LEU A CA 1
ATOM 732 C C . LEU A 1 91 ? 30.408 15.025 8.395 1.00 57.19 91 LEU A C 1
ATOM 734 O O . LEU A 1 91 ? 31.437 14.801 9.023 1.00 57.19 91 LEU A O 1
ATOM 738 N N . LYS A 1 92 ? 29.601 14.034 7.979 1.00 54.38 92 LYS A N 1
ATOM 739 C CA . LYS A 1 92 ? 29.928 12.601 8.153 1.00 54.38 92 LYS A CA 1
ATOM 740 C C . LYS A 1 92 ? 31.175 12.174 7.372 1.00 54.38 92 LYS A C 1
ATOM 742 O O . LYS A 1 92 ? 31.903 11.301 7.825 1.00 54.38 92 LYS A O 1
ATOM 747 N N . ASN A 1 93 ? 31.443 12.800 6.228 1.00 52.16 93 ASN A N 1
ATOM 748 C CA . ASN A 1 93 ? 32.649 12.542 5.437 1.00 52.16 93 ASN A CA 1
ATOM 749 C C . ASN A 1 93 ? 33.900 13.250 5.996 1.00 52.16 93 ASN A C 1
ATOM 751 O O . ASN A 1 93 ? 35.008 12.926 5.578 1.00 52.16 93 ASN A O 1
ATOM 755 N N . MET A 1 94 ? 33.738 14.202 6.925 1.00 54.56 94 MET A N 1
ATOM 756 C CA . MET A 1 94 ? 34.832 14.962 7.546 1.00 54.56 94 MET A CA 1
ATOM 757 C C . MET A 1 94 ? 35.267 14.432 8.914 1.00 54.56 94 MET A C 1
ATOM 759 O O . MET A 1 94 ? 36.194 14.988 9.485 1.00 54.56 94 MET A O 1
ATOM 763 N N . ASN A 1 95 ? 34.671 13.360 9.438 1.00 54.56 95 ASN A N 1
ATOM 764 C CA . ASN A 1 95 ? 35.252 12.618 10.552 1.00 54.56 95 ASN A CA 1
ATOM 765 C C . ASN A 1 95 ? 34.594 11.250 10.672 1.00 54.56 95 ASN A C 1
ATOM 767 O O . ASN A 1 95 ? 33.414 11.168 10.993 1.00 54.56 95 ASN A O 1
ATOM 771 N N . ILE A 1 96 ? 35.397 10.217 10.406 1.00 49.31 96 ILE A N 1
ATOM 772 C CA . ILE A 1 96 ? 35.455 8.897 11.049 1.00 49.31 96 ILE A CA 1
ATOM 773 C C . ILE A 1 96 ? 36.143 7.955 10.043 1.00 49.31 96 ILE A C 1
ATOM 775 O O . ILE A 1 96 ? 35.529 7.339 9.173 1.00 49.31 96 ILE A O 1
ATOM 779 N N . LYS A 1 97 ? 37.474 7.859 10.149 1.00 50.94 97 LYS A N 1
ATOM 780 C CA . LYS A 1 97 ? 38.207 6.675 9.686 1.00 50.94 97 LYS A CA 1
ATOM 781 C C . LYS A 1 97 ? 37.995 5.587 10.739 1.00 50.94 97 LYS A C 1
ATOM 783 O O . LYS A 1 97 ? 38.924 5.249 11.466 1.00 50.94 97 LYS A O 1
ATOM 788 N N . ASP A 1 98 ? 36.773 5.079 10.864 1.00 49.66 98 ASP A N 1
ATOM 789 C CA . ASP A 1 98 ? 36.585 3.845 11.620 1.00 49.66 98 ASP A CA 1
ATOM 790 C C . ASP A 1 98 ? 37.341 2.740 10.871 1.00 49.66 98 ASP A C 1
ATOM 792 O O . ASP A 1 98 ? 37.216 2.637 9.640 1.00 49.66 98 ASP A O 1
ATOM 796 N N . PRO A 1 99 ? 38.149 1.916 11.560 1.00 49.59 99 PRO A N 1
ATOM 797 C CA . PRO A 1 99 ? 38.782 0.782 10.918 1.00 49.59 99 PRO A CA 1
ATOM 798 C C . PRO A 1 99 ? 37.689 -0.087 10.296 1.00 49.59 99 PRO A C 1
ATOM 800 O O . PRO A 1 99 ? 36.739 -0.486 10.973 1.00 49.59 99 PRO A O 1
ATOM 803 N N . LYS A 1 100 ? 37.818 -0.377 8.997 1.00 53.44 100 LYS A N 1
ATOM 804 C CA . LYS A 1 100 ? 36.938 -1.307 8.286 1.00 53.44 100 LYS A CA 1
ATOM 805 C C . LYS A 1 100 ? 36.959 -2.648 9.027 1.00 53.44 100 LYS A C 1
ATOM 807 O O . LYS A 1 100 ? 37.916 -3.407 8.899 1.00 53.44 100 LYS A O 1
ATOM 812 N N . LYS A 1 101 ? 35.921 -2.948 9.811 1.00 56.75 101 LYS A N 1
ATOM 813 C CA . LYS A 1 101 ? 35.727 -4.286 10.376 1.00 56.75 101 LYS A CA 1
ATOM 814 C C . LYS A 1 101 ? 35.208 -5.187 9.261 1.00 56.75 101 LYS A C 1
ATOM 816 O O . LYS A 1 101 ? 34.016 -5.201 8.967 1.00 56.75 101 LYS A O 1
ATOM 821 N N . THR A 1 102 ? 36.121 -5.897 8.609 1.00 60.09 102 THR A N 1
ATOM 822 C CA . THR A 1 102 ? 35.782 -6.973 7.675 1.00 60.09 102 THR A CA 1
ATOM 823 C C . THR A 1 102 ? 35.231 -8.150 8.470 1.00 60.09 102 THR A C 1
ATOM 825 O O . THR A 1 102 ? 35.875 -8.638 9.397 1.00 60.09 102 THR A O 1
ATOM 828 N N . TRP A 1 103 ? 34.029 -8.601 8.125 1.00 55.56 103 TRP A N 1
ATOM 829 C CA . TRP A 1 103 ? 33.447 -9.810 8.695 1.00 55.56 103 TRP A CA 1
ATOM 830 C C . TRP A 1 103 ? 34.152 -11.028 8.080 1.00 55.56 103 TRP A C 1
ATOM 832 O O . TRP A 1 103 ? 34.125 -11.200 6.863 1.00 55.56 103 TRP A O 1
ATOM 842 N N . VAL A 1 104 ? 34.810 -11.846 8.904 1.00 49.62 104 VAL A N 1
ATOM 843 C CA . VAL A 1 104 ? 35.448 -13.104 8.485 1.00 49.62 104 VAL A CA 1
ATOM 844 C C . VAL A 1 104 ? 34.580 -14.255 8.980 1.00 49.62 104 VAL A C 1
ATOM 846 O O . VAL A 1 104 ? 34.306 -14.356 10.177 1.00 49.62 104 VAL A O 1
ATOM 849 N N . SER A 1 105 ? 34.140 -15.128 8.074 1.00 44.81 105 SER A N 1
ATOM 850 C CA . SER A 1 105 ? 33.453 -16.363 8.451 1.00 44.81 105 SER A CA 1
ATOM 851 C C . SER A 1 105 ? 34.405 -17.264 9.239 1.00 44.81 105 SER A C 1
ATOM 853 O O . SER A 1 105 ? 35.490 -17.586 8.753 1.00 44.81 105 SER A O 1
ATOM 855 N N . LYS A 1 106 ? 34.003 -17.710 10.436 1.00 54.88 106 LYS A N 1
ATOM 856 C CA . LYS A 1 106 ? 34.706 -18.790 11.139 1.00 54.88 106 LYS A CA 1
ATOM 857 C C . LYS A 1 106 ? 34.574 -20.066 10.312 1.00 54.88 106 LYS A C 1
ATOM 859 O O . LYS A 1 106 ? 33.487 -20.629 10.225 1.00 54.88 106 LYS A O 1
ATOM 864 N N . SER A 1 107 ? 35.676 -20.493 9.701 1.00 50.62 107 SER A N 1
ATOM 865 C CA . SER A 1 107 ? 35.770 -21.816 9.092 1.00 50.62 107 SER A CA 1
ATOM 866 C C . SER A 1 107 ? 35.639 -22.849 10.209 1.00 50.62 107 SER A C 1
ATOM 868 O O . SER A 1 107 ? 36.430 -22.842 11.154 1.00 50.62 107 SER A O 1
ATOM 870 N N . ILE A 1 108 ? 34.610 -23.691 10.146 1.00 55.62 108 ILE A N 1
ATOM 871 C CA . ILE A 1 108 ? 34.529 -24.876 10.996 1.00 55.62 108 ILE A CA 1
ATOM 872 C C . ILE A 1 108 ? 35.589 -25.833 10.459 1.00 55.62 108 ILE A C 1
ATOM 874 O O . ILE A 1 108 ? 35.542 -26.228 9.298 1.00 55.62 108 ILE A O 1
ATOM 878 N N . HIS A 1 109 ? 36.569 -26.152 11.297 1.00 46.50 109 HIS A N 1
ATOM 879 C CA . HIS A 1 109 ? 37.562 -27.181 11.030 1.00 46.50 109 HIS A CA 1
ATOM 880 C C . HIS A 1 109 ? 36.808 -28.516 10.926 1.00 46.50 109 HIS A C 1
ATOM 882 O O . HIS A 1 109 ? 36.420 -29.092 11.940 1.00 46.50 109 HIS A O 1
ATOM 888 N N . SER A 1 110 ? 36.526 -28.982 9.710 1.00 45.91 110 SER A N 1
ATOM 889 C CA . SER A 1 110 ? 36.136 -30.371 9.497 1.00 45.91 110 SER A CA 1
ATOM 890 C C . SER A 1 110 ? 37.410 -31.204 9.581 1.00 45.91 110 SER A C 1
ATOM 892 O O . SER A 1 110 ? 38.165 -31.276 8.615 1.00 45.91 110 SER A O 1
ATOM 894 N N . LEU A 1 111 ? 37.672 -31.753 10.767 1.00 43.03 111 LEU A N 1
ATOM 895 C CA . LEU A 1 111 ? 38.590 -32.873 10.946 1.00 43.03 111 LEU A CA 1
ATOM 896 C C . LEU A 1 111 ? 38.031 -34.063 10.159 1.00 43.03 111 LEU A C 1
ATOM 898 O O . LEU A 1 111 ? 37.015 -34.635 10.554 1.00 43.03 111 LEU A O 1
ATOM 902 N N . PHE A 1 112 ? 38.693 -34.390 9.056 1.00 45.53 112 PHE A N 1
ATOM 903 C CA . PHE A 1 112 ? 38.744 -35.727 8.477 1.00 45.53 112 PHE A CA 1
ATOM 904 C C . PHE A 1 112 ? 40.206 -36.042 8.187 1.00 45.53 112 PHE A C 1
ATOM 906 O O . PHE A 1 112 ? 40.903 -35.126 7.691 1.00 45.53 112 PHE A O 1
#

Organism: Cajanus cajan (NCBI:txid3821)

InterPro domains:
  IPR001878 Zinc finger, CCHC-type [PS50158] (69-82)
  IPR036875 Zinc finger, CCHC-type superfamily [SSF57756] (66-85)

Radius of gyration: 25.36 Å; chains: 1; bounding box: 59×60×52 Å

Sequence (112 aa):
CNKFKEEISNLRNTLAKFSSGRNNLDIILGKQKCVFDKVGLGYNPQKQQKKYKIFFVPTQVTSSPFITCFYCGKKGHNSSNCYIRKNFNNLKNMNIKDPKKTWVSKSIHSLF

Secondary structure (DSSP, 8-state):
-HHHHHHHHHHHHHHHHHHHHHHHHHHHHHHH-------STT--TTT-------S-------S-S--B-TTT--BTS-TTS-HHHHHHHHHHHTS-----------------